Protein AF-M0LR84-F1 (afdb_monomer)

Secondary structure (DSSP, 8-state):
--GGGSS---HHHHHHHHH---HHHHHHHHHHHS-SS-B-HHHHHHHTTS-HHHHHHHHHHHHHHTSEEEEEEE-TTS-EEEEEEEPPHHHHHHHHHHHHHHHHHHHHHHHHHHHHHHGGGG-SSSSS-----------------------------------------------

Radius of gyration: 32.25 Å; Cα contacts (8 Å, |Δi|>4): 116; chains: 1; bounding box: 63×69×95 Å

Structure (mmCIF, N/CA/C/O backbone):
data_AF-M0LR84-F1
#
_entry.id   AF-M0LR84-F1
#
loop_
_atom_site.group_PDB
_atom_site.id
_atom_site.type_symbol
_atom_site.label_atom_id
_atom_site.label_alt_id
_atom_site.label_comp_id
_atom_site.label_asym_id
_atom_site.label_entity_id
_atom_site.label_seq_id
_atom_site.pdbx_PDB_ins_code
_atom_site.Cartn_x
_atom_site.Cartn_y
_atom_site.Cartn_z
_atom_site.occupancy
_atom_site.B_iso_or_equiv
_atom_site.auth_seq_id
_atom_site.auth_comp_id
_atom_site.auth_asym_id
_atom_site.auth_atom_id
_atom_site.pdbx_PDB_model_num
ATOM 1 N N . MET A 1 1 ? 4.242 -18.332 -22.516 1.00 46.97 1 MET A N 1
ATOM 2 C CA . MET A 1 1 ? 4.795 -17.163 -21.792 1.00 46.97 1 MET A CA 1
ATOM 3 C C . MET A 1 1 ? 4.095 -15.842 -22.120 1.00 46.97 1 MET A C 1
ATOM 5 O O . MET A 1 1 ? 4.191 -14.947 -21.302 1.00 46.97 1 MET A O 1
ATOM 9 N N . ALA A 1 2 ? 3.341 -15.716 -23.224 1.00 43.44 2 ALA A N 1
ATOM 10 C CA . ALA A 1 2 ? 2.383 -14.609 -23.409 1.00 43.44 2 ALA A CA 1
ATOM 11 C C . ALA A 1 2 ? 1.016 -14.871 -22.732 1.00 43.44 2 ALA A C 1
ATOM 13 O O . ALA A 1 2 ? 0.278 -13.944 -22.432 1.00 43.44 2 ALA A O 1
ATOM 14 N N . ASP A 1 3 ? 0.718 -16.136 -22.427 1.00 38.66 3 ASP A N 1
ATOM 15 C CA . ASP A 1 3 ? -0.573 -16.580 -21.878 1.00 38.66 3 ASP A CA 1
ATOM 16 C C . ASP A 1 3 ? -0.832 -16.136 -20.422 1.00 38.66 3 ASP A C 1
ATOM 18 O O . ASP A 1 3 ? -1.970 -16.072 -19.975 1.00 38.66 3 ASP A O 1
ATOM 22 N N . GLN A 1 4 ? 0.218 -15.768 -19.674 1.00 41.91 4 GLN A N 1
ATOM 23 C CA . GLN A 1 4 ? 0.070 -15.182 -18.332 1.00 41.91 4 GLN A CA 1
ATOM 24 C C . GLN A 1 4 ? -0.279 -13.686 -18.368 1.00 41.91 4 GLN A C 1
ATOM 26 O O . GLN A 1 4 ? -0.637 -13.138 -17.333 1.00 41.91 4 GLN A O 1
ATOM 31 N N . LEU A 1 5 ?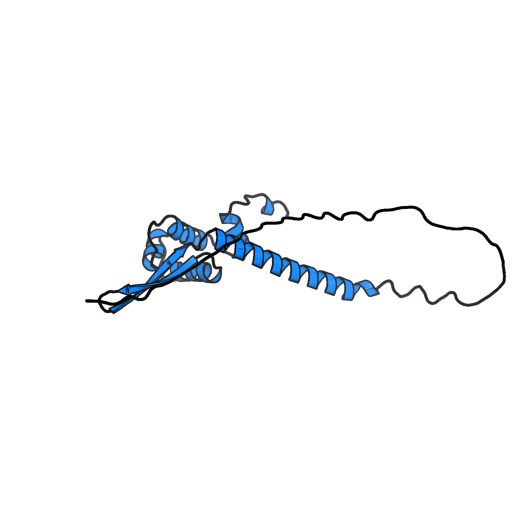 -0.203 -13.030 -19.536 1.00 45.88 5 LEU A N 1
ATOM 32 C CA . LEU A 1 5 ? -0.646 -11.641 -19.708 1.00 45.88 5 LEU A CA 1
ATOM 33 C C . LEU A 1 5 ? -2.143 -11.523 -20.048 1.00 45.88 5 LEU A C 1
ATOM 35 O O . LEU A 1 5 ? -2.671 -10.415 -20.037 1.00 45.88 5 LEU A O 1
ATOM 39 N N . GLN A 1 6 ? -2.826 -12.629 -20.365 1.00 42.06 6 GLN A N 1
ATOM 40 C CA . GLN A 1 6 ? -4.228 -12.614 -20.814 1.00 42.06 6 GLN A CA 1
ATOM 41 C C . GLN A 1 6 ? -5.244 -12.988 -19.725 1.00 42.06 6 GLN A C 1
ATOM 43 O O . GLN A 1 6 ? -6.438 -12.755 -19.903 1.00 42.06 6 GLN A O 1
ATOM 48 N N . GLY A 1 7 ? -4.793 -13.500 -18.577 1.00 40.44 7 GLY A N 1
ATOM 49 C CA . GLY A 1 7 ? -5.642 -13.748 -17.413 1.00 40.44 7 GLY A CA 1
ATOM 50 C C . GLY A 1 7 ? -5.846 -12.481 -16.585 1.00 40.44 7 GLY A C 1
ATOM 51 O O . GLY A 1 7 ? -5.180 -12.305 -15.576 1.00 40.44 7 GLY A O 1
ATOM 52 N N . GLU A 1 8 ? -6.757 -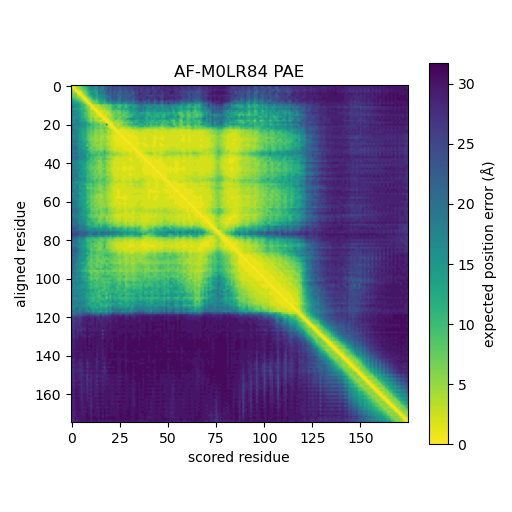11.621 -17.041 1.00 36.91 8 GLU A N 1
ATOM 53 C CA . GLU A 1 8 ? -7.340 -10.489 -16.306 1.00 36.91 8 GLU A CA 1
ATOM 54 C C . GLU A 1 8 ? -6.368 -9.356 -15.923 1.00 36.91 8 GLU A C 1
ATOM 56 O O . GLU A 1 8 ? -5.856 -9.265 -14.809 1.00 36.91 8 GLU A O 1
ATOM 61 N N . MET A 1 9 ? -6.246 -8.367 -16.816 1.00 43.19 9 MET A N 1
ATOM 62 C CA . MET A 1 9 ? -5.896 -6.986 -16.452 1.00 43.19 9 MET A CA 1
ATOM 63 C C . MET A 1 9 ? -7.008 -6.335 -15.595 1.00 43.19 9 MET A C 1
ATOM 65 O O . MET A 1 9 ? -7.515 -5.263 -15.914 1.00 43.19 9 MET A O 1
ATOM 69 N N . ALA A 1 10 ? -7.437 -6.995 -14.519 1.00 53.00 10 ALA A N 1
ATOM 70 C CA . ALA A 1 10 ? -8.204 -6.372 -13.453 1.00 53.00 10 ALA A CA 1
ATOM 71 C C . ALA A 1 10 ? -7.236 -5.526 -12.607 1.00 53.00 10 ALA A C 1
ATOM 73 O O . ALA A 1 10 ? -6.094 -5.936 -12.388 1.00 53.00 10 ALA A O 1
ATOM 74 N N . CYS A 1 11 ? -7.668 -4.360 -12.110 1.00 53.94 11 CYS A N 1
ATOM 75 C CA . CYS A 1 11 ? -6.852 -3.493 -11.239 1.00 53.94 11 CYS A CA 1
ATOM 76 C C . CYS A 1 11 ? -6.152 -4.266 -10.104 1.00 53.94 11 CYS A C 1
ATOM 78 O O . CYS A 1 11 ? -5.031 -3.935 -9.727 1.00 53.94 11 CYS A O 1
ATOM 80 N N . GLU A 1 12 ? -6.787 -5.325 -9.598 1.00 56.72 12 GLU A N 1
ATOM 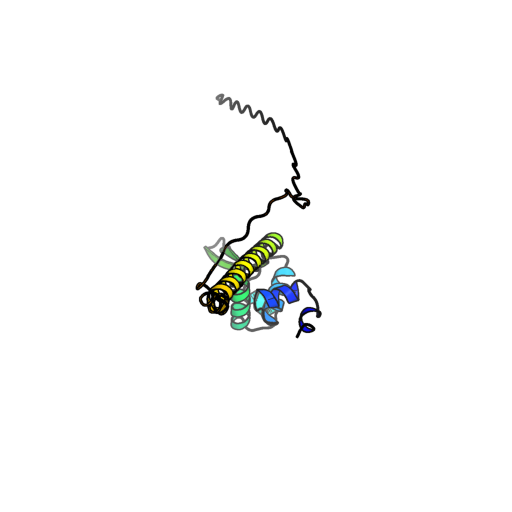81 C CA . GLU A 1 12 ? -6.234 -6.206 -8.566 1.00 56.72 12 GLU A CA 1
ATOM 82 C C . GLU A 1 12 ? -5.028 -7.033 -9.053 1.00 56.72 12 GLU A C 1
ATOM 84 O O . GLU A 1 12 ? -4.036 -7.134 -8.335 1.00 56.72 12 GLU A O 1
ATOM 89 N N . GLY A 1 13 ? -5.049 -7.553 -10.286 1.00 52.56 13 GLY A N 1
ATOM 90 C CA . GLY A 1 13 ? -3.917 -8.275 -10.886 1.00 52.56 13 GLY A CA 1
ATOM 91 C C . GLY A 1 13 ? -2.754 -7.353 -11.270 1.00 52.56 13 GLY A C 1
ATOM 92 O O . GLY A 1 13 ? -1.582 -7.720 -11.151 1.00 52.56 13 GLY A O 1
ATOM 93 N N . LEU A 1 14 ? -3.055 -6.107 -11.650 1.00 63.09 14 LEU A N 1
ATOM 94 C CA . LEU A 1 14 ? -2.034 -5.087 -11.903 1.00 63.09 14 LEU A CA 1
ATOM 95 C C . LEU A 1 14 ? -1.308 -4.680 -10.609 1.00 63.09 14 LEU A C 1
ATOM 97 O O . LEU A 1 14 ? -0.088 -4.501 -10.614 1.00 63.09 14 LEU A O 1
ATOM 101 N N . LEU A 1 15 ? -2.038 -4.592 -9.492 1.00 63.00 15 LEU A N 1
ATOM 102 C CA . LEU A 1 15 ? -1.462 -4.331 -8.173 1.00 63.00 15 LEU A CA 1
ATOM 103 C C . LEU A 1 15 ? -0.482 -5.436 -7.747 1.00 63.00 15 LEU A C 1
ATOM 105 O O . LEU A 1 15 ? 0.593 -5.138 -7.226 1.00 63.00 15 LEU A O 1
ATOM 109 N N . GLU A 1 16 ? -0.799 -6.700 -8.027 1.00 64.31 16 GLU A N 1
ATOM 110 C CA . GLU A 1 16 ? 0.111 -7.826 -7.787 1.00 64.31 16 GLU A CA 1
ATOM 111 C C . GLU A 1 16 ? 1.375 -7.737 -8.651 1.00 64.31 16 GLU A C 1
ATOM 113 O O . GLU A 1 16 ? 2.485 -7.887 -8.134 1.00 64.31 16 GLU A O 1
ATOM 118 N N . CYS A 1 17 ? 1.230 -7.421 -9.940 1.00 59.41 17 CYS A N 1
ATOM 119 C CA . CYS A 1 17 ? 2.351 -7.366 -10.878 1.00 59.41 17 CYS A CA 1
ATOM 120 C C . CYS A 1 17 ? 3.287 -6.166 -10.644 1.00 59.41 17 CYS A C 1
ATOM 122 O O . CYS A 1 17 ? 4.504 -6.310 -10.750 1.00 59.41 17 CYS A O 1
ATOM 124 N N . ILE A 1 18 ? 2.745 -4.984 -10.328 1.00 60.59 18 ILE A N 1
ATOM 125 C CA . ILE A 1 18 ? 3.539 -3.756 -10.146 1.00 60.59 18 ILE A CA 1
ATOM 126 C C . ILE A 1 18 ? 4.116 -3.665 -8.730 1.00 60.59 18 ILE A C 1
ATOM 128 O O . ILE A 1 18 ? 5.242 -3.197 -8.552 1.00 60.59 18 ILE A O 1
ATOM 132 N N . HIS A 1 19 ? 3.368 -4.102 -7.715 1.00 63.06 19 HIS A N 1
ATOM 133 C CA . HIS A 1 19 ? 3.758 -3.911 -6.316 1.00 63.06 19 HIS A CA 1
ATOM 134 C C . HIS A 1 19 ? 4.203 -5.204 -5.612 1.00 63.06 19 HIS A C 1
ATOM 136 O O . HIS A 1 19 ? 4.626 -5.146 -4.457 1.00 63.06 19 HIS A O 1
ATOM 142 N N . GLY A 1 20 ? 4.161 -6.361 -6.286 1.00 62.84 20 GLY A N 1
ATOM 143 C CA . GLY A 1 20 ? 4.616 -7.642 -5.731 1.00 62.84 20 GLY A CA 1
ATOM 144 C C . GLY A 1 20 ? 3.750 -8.137 -4.570 1.00 62.84 20 GLY A C 1
ATOM 145 O O . GLY A 1 20 ? 4.254 -8.764 -3.631 1.00 62.84 20 GLY A O 1
ATOM 146 N N . LEU A 1 21 ? 2.462 -7.794 -4.596 1.00 68.88 21 LEU A N 1
ATOM 147 C CA . LEU A 1 21 ? 1.519 -8.111 -3.530 1.00 68.88 21 LEU A CA 1
ATOM 148 C C . LEU A 1 21 ? 1.196 -9.610 -3.518 1.00 68.88 21 LEU A C 1
ATOM 150 O O . LEU A 1 21 ? 0.979 -10.238 -4.548 1.00 68.88 21 LEU A O 1
ATOM 154 N N . LYS A 1 22 ? 1.171 -10.193 -2.322 1.00 79.06 22 LYS A N 1
ATOM 155 C CA . LYS A 1 22 ? 0.693 -11.554 -2.057 1.00 79.06 22 LYS A CA 1
ATOM 156 C C . LYS A 1 22 ? -0.822 -11.526 -1.854 1.00 79.06 22 LYS A C 1
ATOM 158 O O . LYS A 1 22 ? -1.371 -10.489 -1.499 1.00 79.06 22 LYS A O 1
ATOM 163 N N . GLY A 1 23 ? -1.484 -12.683 -1.933 1.00 79.62 23 GLY A N 1
ATOM 164 C CA . GLY A 1 23 ? -2.937 -12.775 -1.706 1.00 79.62 23 GLY A CA 1
ATOM 165 C C . GLY A 1 23 ? -3.408 -12.131 -0.393 1.00 79.62 23 GLY A C 1
ATOM 166 O O . GLY A 1 23 ? -4.412 -11.432 -0.380 1.00 79.62 23 GLY A O 1
ATOM 167 N N . LEU A 1 24 ? -2.619 -12.251 0.683 1.00 86.06 24 LEU A N 1
ATOM 168 C CA . LEU A 1 24 ? -2.929 -11.584 1.951 1.00 86.06 24 LEU A CA 1
ATOM 169 C C . LEU A 1 24 ? -2.852 -10.051 1.869 1.00 86.06 24 LEU A C 1
ATOM 171 O O . LEU A 1 24 ? -3.614 -9.364 2.537 1.00 86.06 24 LEU A O 1
ATOM 175 N N . ASP A 1 25 ? -1.942 -9.505 1.066 1.00 86.94 25 ASP A N 1
ATOM 176 C CA . ASP A 1 25 ? -1.822 -8.055 0.898 1.00 86.94 25 ASP A CA 1
ATOM 177 C C . ASP A 1 25 ? -3.058 -7.499 0.190 1.00 86.94 25 ASP A C 1
ATOM 179 O O . ASP A 1 25 ? -3.569 -6.454 0.583 1.00 86.94 25 ASP A O 1
ATOM 183 N N . ARG A 1 26 ? -3.580 -8.238 -0.798 1.00 84.81 26 ARG A N 1
ATOM 184 C CA . ARG A 1 26 ? -4.847 -7.923 -1.464 1.00 84.81 26 ARG A CA 1
ATOM 185 C C . ARG A 1 26 ? -6.019 -7.975 -0.489 1.00 84.81 26 ARG A C 1
ATOM 187 O O . ARG A 1 26 ? -6.838 -7.065 -0.486 1.00 84.81 26 ARG A O 1
ATOM 194 N N . ASP A 1 27 ? -6.079 -8.991 0.367 1.00 89.50 27 ASP A N 1
ATOM 195 C CA . ASP A 1 27 ? -7.141 -9.100 1.373 1.00 89.50 27 ASP A CA 1
ATOM 196 C C . ASP A 1 27 ? -7.077 -7.953 2.391 1.00 89.50 27 ASP A C 1
ATOM 198 O O . ASP A 1 27 ? -8.104 -7.362 2.716 1.00 89.50 27 ASP A O 1
ATOM 202 N N . CYS A 1 28 ? -5.874 -7.564 2.832 1.00 91.25 28 CYS A N 1
ATOM 203 C CA . CYS A 1 28 ? -5.687 -6.385 3.677 1.00 91.25 28 CYS A CA 1
ATOM 204 C C . CYS A 1 28 ? -6.089 -5.087 2.961 1.00 91.25 28 CYS A C 1
ATOM 206 O O . CYS A 1 28 ? -6.713 -4.229 3.575 1.00 91.25 28 CYS A O 1
ATOM 208 N N . PHE A 1 29 ? -5.739 -4.927 1.682 1.00 89.31 29 PHE A N 1
ATOM 209 C CA . PHE A 1 29 ? -6.109 -3.746 0.903 1.00 89.31 29 PHE A CA 1
ATOM 210 C C . PHE A 1 29 ? -7.625 -3.648 0.709 1.00 89.31 29 PHE A C 1
ATOM 212 O O . PHE A 1 29 ? -8.207 -2.601 0.967 1.00 89.31 29 PHE A O 1
ATOM 219 N N . ARG A 1 30 ? -8.279 -4.753 0.347 1.00 88.94 30 ARG A N 1
ATOM 220 C CA . ARG A 1 30 ? -9.738 -4.830 0.233 1.00 88.94 30 ARG A CA 1
ATOM 221 C C . ARG A 1 30 ? -10.431 -4.491 1.550 1.00 88.94 30 ARG A C 1
ATOM 223 O O . ARG A 1 30 ? -11.334 -3.669 1.546 1.00 88.94 30 ARG A O 1
ATOM 230 N N . ALA A 1 31 ? -9.949 -5.025 2.673 1.00 92.31 31 ALA A N 1
ATOM 231 C CA . ALA A 1 31 ? -10.490 -4.694 3.992 1.00 92.31 31 ALA A CA 1
ATOM 232 C C . ALA A 1 31 ? -10.400 -3.192 4.322 1.00 92.31 31 ALA A C 1
ATOM 234 O O . ALA A 1 31 ? -11.250 -2.679 5.042 1.00 92.31 31 ALA A O 1
ATOM 235 N N . LEU A 1 32 ? -9.382 -2.493 3.807 1.00 91.00 32 LEU A N 1
ATOM 236 C CA . LEU A 1 32 ? -9.233 -1.042 3.950 1.00 91.00 32 LEU A CA 1
ATOM 237 C C . LEU A 1 32 ? -10.146 -0.253 2.999 1.00 91.00 32 LEU A C 1
ATOM 239 O O . LEU A 1 32 ? -10.559 0.843 3.349 1.00 91.00 32 LEU A O 1
ATOM 243 N N . VAL A 1 33 ? -10.439 -0.782 1.807 1.00 88.31 33 VAL A N 1
ATOM 244 C CA . VAL A 1 33 ? -11.325 -0.150 0.811 1.00 88.31 33 VAL A CA 1
ATOM 245 C C . VAL A 1 33 ? -12.802 -0.323 1.162 1.00 88.31 33 VAL A C 1
ATOM 247 O O . VAL A 1 33 ? -13.592 0.583 0.934 1.00 88.31 33 VAL A O 1
ATOM 250 N N . GLU A 1 34 ? -13.176 -1.478 1.708 1.00 88.44 34 GLU A N 1
ATOM 251 C CA . GLU A 1 34 ? -14.553 -1.790 2.112 1.00 88.44 34 GLU A CA 1
ATOM 252 C C . GLU A 1 34 ? -14.949 -1.137 3.444 1.00 88.44 34 GLU A C 1
ATOM 254 O O . GLU A 1 34 ? -16.123 -1.148 3.805 1.00 88.44 34 GLU A O 1
ATOM 259 N N . ALA A 1 35 ? -13.986 -0.607 4.199 1.00 90.62 35 ALA A N 1
ATOM 260 C CA . ALA A 1 35 ? -14.256 0.084 5.448 1.00 90.62 35 ALA A CA 1
ATOM 261 C C . ALA A 1 35 ? -14.636 1.547 5.197 1.00 90.62 35 ALA A C 1
ATOM 263 O O . ALA A 1 35 ? -13.930 2.263 4.491 1.00 90.62 35 ALA A O 1
ATOM 264 N N . ASP A 1 36 ? -15.717 1.995 5.838 1.00 87.25 36 ASP A N 1
ATOM 265 C CA . ASP A 1 36 ? -16.140 3.400 5.800 1.00 87.25 36 ASP A CA 1
ATOM 266 C C . ASP A 1 36 ? -15.132 4.327 6.506 1.00 87.25 36 ASP A C 1
ATOM 268 O O . ASP A 1 36 ? -14.947 5.476 6.105 1.00 87.25 36 ASP A O 1
ATOM 272 N N . ASP A 1 37 ? -14.442 3.806 7.528 1.00 90.94 37 ASP A N 1
ATOM 273 C CA . ASP A 1 37 ? -13.484 4.537 8.357 1.00 90.94 37 ASP A CA 1
ATOM 274 C C . ASP A 1 37 ? -12.059 3.950 8.277 1.00 90.94 37 ASP A C 1
ATOM 276 O O . ASP A 1 37 ? -11.889 2.736 8.102 1.00 90.94 37 ASP A O 1
ATOM 280 N N . PRO A 1 38 ? -11.006 4.776 8.466 1.00 93.38 38 PRO A N 1
ATOM 281 C CA . PRO A 1 38 ? -9.624 4.307 8.541 1.00 93.38 38 PRO A CA 1
ATOM 282 C C . PRO A 1 38 ? -9.409 3.273 9.651 1.00 93.38 38 PRO A C 1
ATOM 284 O O . PRO A 1 38 ? -9.821 3.476 10.791 1.00 93.38 38 PRO A O 1
ATOM 287 N N . LEU A 1 39 ? -8.675 2.204 9.344 1.00 95.06 39 LEU A N 1
ATOM 288 C CA . LEU A 1 39 ? -8.512 1.063 10.244 1.00 95.06 39 LEU A CA 1
ATOM 289 C C . LEU A 1 39 ? -7.134 1.008 10.890 1.00 95.06 39 LEU A C 1
ATOM 291 O O . LEU A 1 39 ? -6.111 1.272 10.262 1.00 95.06 39 LEU A O 1
ATOM 295 N N . THR A 1 40 ? -7.078 0.566 12.135 1.00 95.44 40 THR A N 1
ATOM 296 C CA . THR A 1 40 ? -5.844 0.148 12.801 1.00 95.44 40 THR A CA 1
ATOM 297 C C . THR A 1 40 ? -5.354 -1.208 12.283 1.00 95.44 40 THR A C 1
ATOM 299 O O . THR A 1 40 ? -6.086 -1.980 11.667 1.00 95.44 40 THR A O 1
ATOM 302 N N . ILE A 1 41 ? -4.089 -1.544 12.563 1.00 94.50 41 ILE A N 1
ATOM 303 C CA . ILE A 1 41 ? -3.532 -2.865 12.215 1.00 94.50 41 ILE A CA 1
ATOM 304 C C . ILE A 1 41 ? -4.323 -4.001 12.859 1.00 94.50 41 ILE A C 1
ATOM 306 O O . ILE A 1 41 ? -4.478 -5.051 12.243 1.00 94.50 41 ILE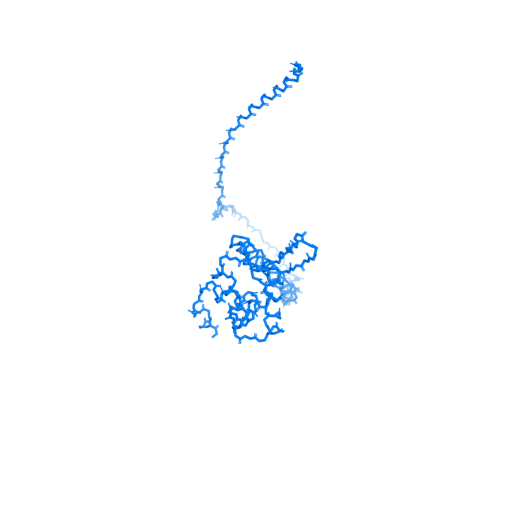 A O 1
ATOM 310 N N . ASP A 1 42 ? -4.775 -3.795 14.091 1.00 94.56 42 ASP A N 1
ATOM 311 C CA . ASP A 1 42 ? -5.526 -4.787 14.851 1.00 94.56 42 ASP A CA 1
ATOM 312 C C . ASP A 1 42 ? -6.881 -5.055 14.177 1.00 94.56 42 ASP A C 1
ATOM 314 O O . ASP A 1 42 ? -7.197 -6.195 13.854 1.00 94.56 42 ASP A O 1
ATOM 318 N N . GLU A 1 43 ? -7.594 -4.001 13.783 1.00 95.38 43 GLU A N 1
ATOM 319 C CA . GLU A 1 43 ? -8.860 -4.115 13.049 1.00 95.38 43 GLU A CA 1
ATOM 320 C C . GLU A 1 43 ? -8.712 -4.724 11.648 1.00 95.38 43 GLU A C 1
ATOM 322 O O . GLU A 1 43 ? -9.606 -5.431 11.176 1.00 95.38 43 GLU A O 1
ATOM 327 N N . VAL A 1 44 ? -7.598 -4.456 10.958 1.00 95.12 44 VAL A N 1
ATOM 328 C CA . VAL A 1 44 ? -7.286 -5.125 9.686 1.00 95.12 44 VAL A CA 1
ATOM 329 C C . VAL A 1 44 ? -7.022 -6.609 9.925 1.00 95.12 44 VAL A C 1
ATOM 331 O O . VAL A 1 44 ? -7.519 -7.438 9.168 1.00 95.12 44 VAL A O 1
ATOM 334 N N . ALA A 1 45 ? -6.258 -6.953 10.966 1.00 95.12 45 ALA A N 1
ATOM 335 C CA . ALA A 1 45 ? -5.921 -8.330 11.319 1.00 95.12 45 ALA A CA 1
ATOM 336 C C . ALA A 1 45 ? -7.172 -9.165 11.623 1.00 95.12 45 ALA A C 1
ATOM 338 O O . ALA A 1 45 ? -7.300 -10.281 11.110 1.00 95.12 45 ALA A O 1
ATOM 339 N N . ASP A 1 46 ? -8.110 -8.582 12.369 1.00 95.31 46 ASP A N 1
ATOM 340 C CA . ASP A 1 46 ? -9.396 -9.194 12.692 1.00 95.31 46 ASP A CA 1
ATOM 341 C C . ASP A 1 46 ? -10.234 -9.436 11.429 1.00 95.31 46 ASP A C 1
ATOM 343 O O . ASP A 1 46 ? -10.722 -10.548 11.217 1.00 95.31 46 ASP A O 1
ATOM 347 N N . ARG A 1 47 ? -10.329 -8.441 10.532 1.00 94.31 47 ARG A N 1
ATOM 348 C CA . ARG A 1 47 ? -11.079 -8.566 9.268 1.00 94.31 47 ARG A CA 1
ATOM 349 C C . ARG A 1 47 ? -10.518 -9.642 8.340 1.00 94.31 47 ARG A C 1
ATOM 351 O O . ARG A 1 47 ? -11.287 -10.381 7.734 1.00 94.31 47 ARG A O 1
ATOM 358 N N . VAL A 1 48 ? -9.193 -9.760 8.231 1.00 92.62 48 VAL A N 1
ATOM 359 C CA . VAL A 1 48 ? -8.561 -10.773 7.361 1.00 92.62 48 VAL A CA 1
ATOM 360 C C . VAL A 1 48 ? -8.364 -12.129 8.050 1.00 92.62 48 VAL A C 1
ATOM 362 O O . VAL A 1 48 ? -7.821 -13.057 7.446 1.00 92.62 48 VAL A O 1
ATOM 365 N N . GLY A 1 49 ? -8.770 -12.265 9.318 1.00 91.75 49 GLY A N 1
ATOM 366 C CA . GLY A 1 49 ? -8.629 -13.497 10.094 1.00 91.75 49 GLY A CA 1
ATOM 367 C C . GLY A 1 49 ? -7.172 -13.954 10.211 1.00 91.75 49 GLY A C 1
ATOM 368 O O . GLY A 1 49 ? -6.855 -15.128 9.976 1.00 91.75 49 GLY A O 1
ATOM 369 N N . ARG A 1 50 ? -6.254 -13.022 10.491 1.00 92.31 50 ARG A N 1
ATOM 370 C CA . ARG A 1 50 ? -4.821 -13.307 10.667 1.00 92.31 50 ARG A CA 1
ATOM 371 C C . ARG A 1 50 ? -4.286 -12.677 11.933 1.00 92.31 50 ARG A C 1
ATOM 373 O O . ARG A 1 50 ? -4.816 -11.711 12.454 1.00 92.31 50 ARG A O 1
ATOM 380 N N . GLU A 1 51 ? -3.154 -13.199 12.387 1.00 94.00 51 GLU A N 1
ATOM 381 C CA . GLU A 1 51 ? -2.422 -12.584 13.483 1.00 94.00 51 GLU A CA 1
ATOM 382 C C . GLU A 1 51 ? -1.946 -11.174 13.119 1.00 94.00 51 GLU A C 1
ATOM 384 O O . GLU A 1 51 ? -1.441 -10.929 12.014 1.00 94.00 51 GLU A O 1
ATOM 389 N N . ARG A 1 52 ? -1.982 -10.281 14.112 1.00 94.12 52 ARG A N 1
ATOM 390 C CA . ARG A 1 52 ? -1.515 -8.892 14.032 1.00 94.12 52 ARG A CA 1
ATOM 391 C C . ARG A 1 52 ? -0.160 -8.733 13.346 1.00 94.12 52 ARG A C 1
ATOM 393 O O . ARG A 1 52 ? 0.016 -7.846 12.520 1.00 94.12 52 ARG A O 1
ATOM 400 N N . SER A 1 53 ? 0.815 -9.589 13.665 1.00 92.94 53 SER A N 1
ATOM 401 C CA . SER A 1 53 ? 2.167 -9.497 13.089 1.00 92.94 53 SER A CA 1
ATOM 402 C C . SER A 1 53 ? 2.189 -9.782 11.581 1.00 92.94 53 SER A C 1
ATOM 404 O O . SER A 1 53 ? 3.005 -9.226 10.843 1.00 92.94 53 SER A O 1
ATOM 406 N N . THR A 1 54 ? 1.277 -10.629 11.105 1.00 91.69 54 THR A N 1
ATOM 407 C CA . THR A 1 54 ? 1.139 -10.994 9.694 1.00 91.69 54 THR A CA 1
ATOM 408 C C . THR A 1 54 ? 0.395 -9.899 8.932 1.00 91.69 54 THR A C 1
ATOM 410 O O . THR A 1 54 ? 0.843 -9.493 7.856 1.00 91.69 54 THR A O 1
ATOM 413 N N . ALA A 1 55 ? -0.673 -9.352 9.520 1.00 93.44 55 ALA A N 1
ATOM 414 C CA . ALA A 1 55 ? -1.370 -8.186 8.983 1.00 93.44 55 ALA A CA 1
ATOM 415 C C . ALA A 1 55 ? -0.441 -6.964 8.916 1.00 93.44 55 ALA A C 1
ATOM 417 O O . ALA A 1 55 ? -0.321 -6.345 7.864 1.00 93.44 55 ALA A O 1
ATOM 418 N N . TYR A 1 56 ? 0.328 -6.695 9.977 1.00 93.31 56 TYR A N 1
ATOM 419 C CA . TYR A 1 56 ? 1.308 -5.608 10.020 1.00 93.31 56 TYR A CA 1
ATOM 420 C C . TYR A 1 56 ? 2.303 -5.670 8.858 1.00 93.31 56 TYR A C 1
ATOM 422 O O . TYR A 1 56 ? 2.495 -4.681 8.160 1.00 93.31 56 TYR A O 1
ATOM 430 N N . ARG A 1 57 ? 2.915 -6.837 8.599 1.00 91.75 57 ARG A N 1
ATOM 431 C CA . ARG A 1 57 ? 3.858 -7.003 7.474 1.00 91.75 57 ARG A CA 1
ATOM 432 C C . ARG A 1 57 ? 3.201 -6.792 6.113 1.00 91.75 57 ARG A C 1
ATOM 434 O O . ARG A 1 57 ? 3.881 -6.415 5.162 1.00 91.75 57 ARG A O 1
ATOM 441 N N . SER A 1 58 ? 1.917 -7.098 6.002 1.00 91.25 58 SER A N 1
ATOM 442 C CA . SER A 1 58 ? 1.151 -6.940 4.767 1.00 91.25 58 SER A CA 1
ATOM 443 C C . SER A 1 58 ? 0.815 -5.465 4.551 1.00 91.25 58 SER A C 1
ATOM 445 O O . SER A 1 58 ? 1.233 -4.885 3.555 1.00 91.25 58 SER A O 1
ATOM 447 N N . VAL A 1 59 ? 0.242 -4.800 5.558 1.00 91.94 59 VAL A N 1
ATOM 448 C CA . VAL A 1 59 ? -0.031 -3.353 5.544 1.00 91.94 59 VAL A CA 1
ATOM 449 C C . VAL A 1 59 ? 1.244 -2.529 5.355 1.00 91.94 59 VAL A C 1
ATOM 451 O O . VAL A 1 59 ? 1.248 -1.570 4.591 1.00 91.94 59 VAL A O 1
ATOM 454 N N . GLN A 1 60 ? 2.365 -2.921 5.963 1.00 91.62 60 GLN A N 1
ATOM 455 C CA . GLN A 1 60 ? 3.645 -2.235 5.775 1.00 91.62 60 GLN A CA 1
ATOM 456 C C . GLN A 1 60 ? 4.140 -2.310 4.323 1.00 91.62 60 GLN A C 1
ATOM 458 O O . GLN A 1 60 ? 4.702 -1.339 3.819 1.00 91.62 60 GLN A O 1
ATOM 463 N N . ARG A 1 61 ? 3.917 -3.433 3.629 1.00 88.69 61 ARG A N 1
ATOM 464 C CA . ARG A 1 61 ? 4.223 -3.550 2.196 1.00 88.69 61 ARG A CA 1
ATOM 465 C C . ARG A 1 61 ? 3.285 -2.685 1.359 1.00 88.69 61 ARG A C 1
ATOM 467 O O . ARG A 1 61 ? 3.761 -1.985 0.472 1.00 88.69 61 ARG A O 1
ATOM 474 N N . LEU A 1 62 ? 1.995 -2.645 1.698 1.00 88.62 62 LEU A N 1
ATOM 475 C CA . LEU A 1 62 ? 1.030 -1.745 1.055 1.00 88.62 62 LEU A CA 1
ATOM 476 C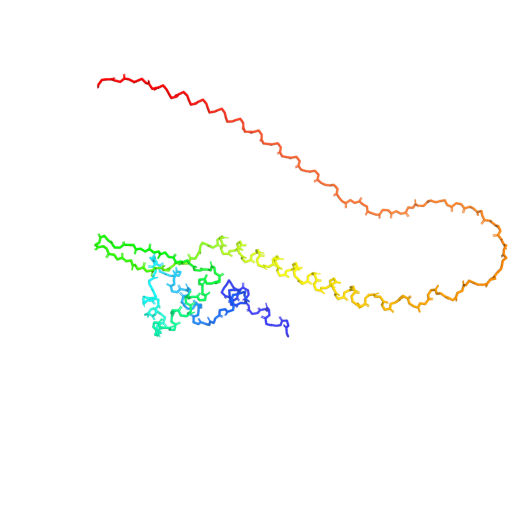 C . LEU A 1 62 ? 1.436 -0.266 1.215 1.00 88.62 62 LEU A C 1
ATOM 478 O O . LEU A 1 62 ? 1.409 0.482 0.240 1.00 88.62 62 LEU A O 1
ATOM 482 N N . LEU A 1 63 ? 1.911 0.141 2.396 1.00 89.44 63 LEU A N 1
ATOM 483 C CA . LEU A 1 63 ? 2.451 1.487 2.636 1.00 89.44 63 LEU A CA 1
ATOM 484 C C . LEU A 1 63 ? 3.678 1.788 1.775 1.00 89.44 63 LEU A C 1
ATOM 486 O O . LEU A 1 63 ? 3.742 2.835 1.142 1.00 89.44 63 LEU A O 1
ATOM 490 N N . GLN A 1 64 ? 4.651 0.872 1.738 1.00 85.69 64 GLN A N 1
ATOM 491 C CA . GLN A 1 64 ? 5.859 1.027 0.915 1.00 85.69 64 GLN A CA 1
ATOM 492 C C . GLN A 1 64 ? 5.524 1.130 -0.573 1.00 85.69 64 GLN A C 1
ATOM 494 O O . GLN A 1 64 ? 6.215 1.807 -1.329 1.00 85.69 64 GLN A O 1
ATOM 499 N N . SER A 1 65 ? 4.456 0.455 -0.987 1.00 80.94 65 SER A N 1
ATOM 500 C CA . SER A 1 65 ? 3.994 0.452 -2.364 1.00 80.94 65 SER A CA 1
ATOM 501 C C . SER A 1 65 ? 3.311 1.766 -2.779 1.00 80.94 65 SER A C 1
ATOM 503 O O . SER A 1 65 ? 3.282 2.057 -3.975 1.00 80.94 65 SER A O 1
ATOM 505 N N . GLY A 1 66 ? 2.833 2.560 -1.810 1.00 82.69 66 GLY A N 1
ATOM 506 C CA . GLY A 1 66 ? 2.162 3.850 -2.007 1.00 82.69 66 GLY A CA 1
ATOM 507 C C . GLY A 1 66 ? 0.633 3.781 -2.095 1.00 82.69 66 GLY A C 1
ATOM 508 O O . GLY A 1 66 ? -0.020 4.820 -2.148 1.00 82.69 66 GLY A O 1
ATOM 509 N N . ILE A 1 67 ? 0.049 2.579 -2.080 1.00 84.12 67 ILE A N 1
ATOM 510 C CA . ILE A 1 67 ? -1.399 2.378 -2.279 1.00 84.12 67 ILE A CA 1
ATOM 511 C C . ILE A 1 67 ? -2.220 2.478 -0.990 1.00 84.12 67 ILE A C 1
ATOM 513 O O . ILE A 1 67 ? -3.444 2.544 -1.034 1.00 84.12 67 ILE A O 1
ATOM 517 N N . VAL A 1 68 ? -1.553 2.516 0.161 1.00 90.00 68 VAL A N 1
ATOM 518 C CA . VAL A 1 68 ? -2.155 2.766 1.476 1.00 90.00 68 VAL A CA 1
ATOM 519 C C . VAL A 1 68 ? -1.439 3.943 2.116 1.00 90.00 68 VAL A C 1
ATOM 521 O O . VAL A 1 68 ? -0.237 4.135 1.925 1.00 90.00 68 VAL A O 1
ATOM 524 N N . ARG A 1 69 ? -2.174 4.724 2.903 1.00 90.69 69 ARG A N 1
ATOM 525 C CA . ARG A 1 69 ? -1.651 5.842 3.688 1.00 90.69 69 ARG A CA 1
ATOM 526 C C . ARG A 1 69 ? -1.747 5.535 5.166 1.00 90.69 69 ARG A C 1
ATOM 528 O O . ARG A 1 69 ? -2.589 4.758 5.602 1.00 90.69 69 ARG A O 1
ATOM 535 N N . LYS A 1 70 ? -0.850 6.153 5.928 1.00 94.38 70 LYS A N 1
ATOM 536 C CA . LYS A 1 70 ? -0.808 6.076 7.383 1.00 94.38 70 LYS A CA 1
ATOM 537 C C . LYS A 1 70 ? -1.137 7.450 7.946 1.00 94.38 70 LYS A C 1
ATOM 539 O O . LYS A 1 70 ? -0.416 8.403 7.658 1.00 94.38 70 LYS A O 1
ATOM 544 N N . THR A 1 71 ? -2.148 7.516 8.799 1.00 92.75 71 THR A N 1
ATOM 545 C CA . THR A 1 71 ? -2.537 8.733 9.513 1.00 92.75 71 THR A CA 1
ATOM 546 C C . THR A 1 71 ? -2.372 8.510 11.008 1.00 92.75 71 THR A C 1
ATOM 548 O O . THR A 1 71 ? -2.709 7.450 11.538 1.00 92.75 71 THR A O 1
ATOM 551 N N . GLN A 1 72 ? -1.805 9.496 11.697 1.00 92.69 72 GLN A N 1
ATOM 552 C CA . GLN A 1 72 ? -1.749 9.504 13.152 1.00 92.69 72 GLN A CA 1
ATOM 553 C C . GLN A 1 72 ? -2.985 10.223 13.683 1.00 92.69 72 GLN A C 1
ATOM 555 O O . GLN A 1 72 ? -3.225 11.375 13.328 1.00 92.69 72 GLN A O 1
ATOM 560 N N . VAL A 1 73 ? -3.736 9.552 14.549 1.00 90.31 73 VAL A N 1
ATOM 561 C CA . VAL A 1 73 ? -4.884 10.132 15.245 1.00 90.31 73 VAL A CA 1
ATOM 562 C C . VAL A 1 73 ? -4.515 10.282 16.716 1.00 90.31 73 VAL A C 1
ATOM 564 O O . VAL A 1 73 ? -4.033 9.333 17.340 1.00 90.31 73 VAL A O 1
ATOM 567 N N . ASN A 1 74 ? -4.688 11.489 17.252 1.00 88.38 74 ASN A N 1
ATOM 568 C CA . ASN A 1 74 ? -4.403 11.802 18.650 1.00 88.38 74 ASN A CA 1
ATOM 569 C C . ASN A 1 74 ? -5.689 11.693 19.472 1.00 88.38 74 ASN A C 1
ATOM 571 O O . ASN A 1 74 ? -6.744 12.135 19.025 1.00 88.38 74 ASN A O 1
ATOM 575 N N . TYR A 1 75 ? -5.594 11.126 20.672 1.00 81.00 75 TYR A N 1
ATOM 576 C CA . TYR A 1 75 ? -6.699 11.118 21.626 1.00 81.00 75 TYR A CA 1
ATOM 577 C C . TYR A 1 75 ? -6.805 12.459 22.352 1.00 81.00 75 TYR A C 1
ATOM 579 O O . TYR A 1 75 ? -5.787 13.051 22.717 1.00 81.00 75 TYR A O 1
ATOM 587 N N . ASP A 1 76 ? -8.032 12.862 22.684 1.00 76.38 76 ASP A N 1
ATOM 588 C CA . ASP A 1 76 ? -8.309 14.068 23.481 1.00 76.38 76 ASP A CA 1
ATOM 589 C C . ASP A 1 76 ? -7.662 14.028 24.877 1.00 76.38 76 ASP A C 1
ATOM 591 O O . ASP A 1 76 ? -7.367 15.062 25.471 1.00 76.38 76 ASP A O 1
ATOM 595 N N . GLN A 1 77 ? -7.413 12.826 25.405 1.00 75.19 77 GLN A N 1
ATOM 596 C CA . GLN A 1 77 ? -6.843 12.589 26.739 1.00 75.19 77 GLN A CA 1
ATOM 597 C C . GLN A 1 77 ? -5.328 12.319 26.719 1.00 75.19 77 GLN A C 1
ATOM 599 O O . GLN A 1 77 ? -4.749 11.955 27.741 1.00 75.19 77 GLN A O 1
ATOM 604 N N . GLY A 1 78 ? -4.675 12.526 25.572 1.00 75.19 78 GLY A N 1
ATOM 605 C CA . GLY A 1 78 ? -3.254 12.254 25.382 1.00 75.19 78 GLY A CA 1
ATOM 606 C C . GLY A 1 78 ? -2.984 10.811 24.946 1.00 75.19 78 GLY A C 1
ATOM 607 O O . GLY A 1 78 ? -3.546 9.853 25.468 1.00 75.19 78 GLY A O 1
ATOM 608 N N . GLY A 1 79 ? -2.109 10.665 23.950 1.00 84.38 79 GLY A N 1
ATOM 609 C CA . GLY A 1 79 ? -1.819 9.403 23.268 1.00 84.38 79 GLY A CA 1
ATOM 610 C C . GLY A 1 79 ? -2.123 9.496 21.776 1.00 84.38 79 GLY A C 1
ATOM 611 O O . GLY A 1 79 ? -2.868 10.370 21.335 1.00 84.38 79 GLY A O 1
ATOM 612 N N . TYR A 1 80 ? -1.526 8.606 20.991 1.00 88.31 80 TYR A N 1
ATOM 613 C CA . TYR A 1 80 ? -1.764 8.534 19.556 1.00 88.31 80 TYR A CA 1
ATOM 614 C C . TYR A 1 80 ? -1.864 7.087 19.100 1.00 88.31 80 TYR A C 1
ATOM 616 O O . TYR A 1 80 ? -1.225 6.193 19.659 1.00 88.31 80 TYR A O 1
ATOM 624 N N . TYR A 1 81 ? -2.652 6.865 18.060 1.00 89.06 81 TYR A N 1
ATOM 625 C CA . TYR A 1 81 ? -2.716 5.596 17.358 1.00 89.06 81 TYR A CA 1
ATOM 626 C C . TYR A 1 81 ? -2.579 5.827 15.858 1.00 89.06 81 TYR A C 1
ATOM 628 O O . TYR A 1 81 ? -2.720 6.942 15.352 1.00 89.06 81 TYR A O 1
ATOM 636 N N . HIS A 1 82 ? -2.211 4.764 15.153 1.00 93.38 82 HIS A N 1
ATOM 637 C CA . HIS A 1 82 ? -2.028 4.808 13.713 1.00 93.38 82 HIS A CA 1
ATOM 638 C C . HIS A 1 82 ? -3.178 4.087 13.037 1.00 93.38 82 HIS A C 1
ATOM 640 O O . HIS A 1 82 ? -3.414 2.908 13.313 1.00 93.38 82 HIS A O 1
ATOM 646 N N . VAL A 1 83 ? -3.823 4.796 12.125 1.00 94.75 83 VAL A N 1
ATOM 647 C CA . VAL A 1 83 ? -4.840 4.251 11.236 1.00 94.75 83 VAL A CA 1
ATOM 648 C C . VAL A 1 83 ? -4.344 4.271 9.805 1.00 94.75 83 VAL A C 1
ATOM 650 O O . VAL A 1 83 ? -3.434 5.025 9.436 1.00 94.75 83 VAL A O 1
ATOM 653 N N . TYR A 1 84 ? -4.946 3.408 9.011 1.00 94.50 84 TYR A N 1
ATOM 654 C CA . TYR A 1 84 ? -4.584 3.135 7.644 1.00 94.50 84 TYR A CA 1
ATOM 655 C C . TYR A 1 84 ? -5.821 3.283 6.776 1.00 94.50 84 TYR A C 1
ATOM 657 O O . TYR A 1 84 ? -6.908 2.852 7.150 1.00 94.50 84 TYR A O 1
ATOM 665 N N . SER A 1 85 ? -5.646 3.901 5.617 1.00 91.25 85 SER A N 1
ATOM 666 C CA . SER A 1 85 ? -6.703 4.075 4.626 1.00 91.25 85 SER A CA 1
ATOM 667 C C . SER A 1 85 ? -6.138 3.867 3.222 1.00 91.25 85 SER A C 1
ATOM 669 O O . SER A 1 85 ? -4.930 4.059 3.011 1.00 91.25 85 SER A O 1
ATOM 671 N N . PRO A 1 86 ? -6.965 3.449 2.251 1.00 89.62 86 PRO A N 1
ATOM 672 C CA . PRO A 1 86 ? -6.532 3.382 0.865 1.00 89.62 86 PRO A CA 1
ATOM 673 C C . PRO A 1 86 ? -6.108 4.775 0.388 1.00 89.62 86 PRO A C 1
ATOM 675 O O . PRO A 1 86 ? -6.679 5.800 0.768 1.00 89.62 86 PRO A O 1
ATOM 678 N N . ALA A 1 87 ? -5.057 4.822 -0.423 1.00 86.56 87 ALA A N 1
ATOM 679 C CA . ALA A 1 87 ? -4.667 6.046 -1.095 1.00 86.56 87 ALA A CA 1
ATOM 680 C C . ALA A 1 87 ? -5.696 6.411 -2.173 1.00 86.56 87 ALA A C 1
ATOM 682 O O . ALA A 1 87 ? -6.348 5.539 -2.745 1.00 86.56 87 ALA A O 1
ATOM 683 N N . ASP A 1 88 ? -5.794 7.706 -2.476 1.00 82.38 88 ASP A N 1
ATOM 684 C CA . ASP A 1 88 ? -6.659 8.190 -3.546 1.00 82.38 88 ASP A CA 1
ATOM 685 C C . ASP A 1 88 ? -6.331 7.495 -4.888 1.00 82.38 88 ASP A C 1
ATOM 687 O O . ASP A 1 88 ? -5.154 7.475 -5.278 1.00 82.38 88 ASP A O 1
ATOM 691 N N . PRO A 1 89 ? -7.331 6.947 -5.609 1.00 76.56 89 PRO A N 1
ATOM 692 C CA . PRO A 1 89 ? -7.108 6.219 -6.856 1.00 76.56 89 PRO A CA 1
ATOM 693 C C . PRO A 1 89 ? -6.343 7.014 -7.917 1.00 76.56 89 PRO A C 1
ATOM 695 O O . PRO A 1 89 ? -5.514 6.440 -8.623 1.00 76.56 89 PRO A O 1
ATOM 698 N N . SER A 1 90 ? -6.565 8.330 -8.016 1.00 74.88 90 SER A N 1
ATOM 699 C CA . SER A 1 90 ? -5.851 9.185 -8.971 1.00 74.88 90 SER A CA 1
ATOM 700 C C . SER A 1 90 ? -4.371 9.316 -8.610 1.00 74.88 90 SER A C 1
ATOM 702 O O . SER A 1 90 ? -3.507 9.253 -9.484 1.00 74.88 90 SER A O 1
ATOM 704 N N . GLN A 1 91 ? -4.056 9.399 -7.313 1.00 76.62 91 GLN A N 1
ATOM 705 C CA . GLN A 1 91 ? -2.674 9.443 -6.833 1.00 76.62 91 GLN A CA 1
ATOM 706 C C . GLN A 1 91 ? -1.965 8.102 -7.039 1.00 76.62 91 GLN A C 1
ATOM 708 O O . GLN A 1 91 ? -0.791 8.077 -7.408 1.00 76.62 91 GLN A O 1
ATOM 713 N N . VAL A 1 92 ? -2.677 6.990 -6.839 1.00 77.56 92 VAL A N 1
ATOM 714 C CA . VAL A 1 92 ? -2.152 5.645 -7.107 1.00 77.56 92 VAL A CA 1
ATOM 715 C C . VAL A 1 92 ? -1.867 5.463 -8.600 1.00 77.56 92 VAL A C 1
ATOM 717 O O . VAL A 1 92 ? -0.775 5.028 -8.961 1.00 77.56 92 VAL A O 1
ATOM 720 N N . ALA A 1 93 ? -2.799 5.858 -9.471 1.00 76.38 93 ALA A N 1
ATOM 721 C CA . ALA A 1 93 ? -2.622 5.786 -10.919 1.00 76.38 93 ALA A CA 1
ATOM 722 C C . ALA A 1 93 ? -1.438 6.641 -11.404 1.00 76.38 93 ALA A C 1
ATOM 724 O O . ALA A 1 93 ? -0.614 6.169 -12.190 1.00 76.38 93 ALA A O 1
ATOM 725 N N . ALA A 1 94 ? -1.300 7.867 -10.890 1.00 78.25 94 ALA A N 1
ATOM 726 C CA . ALA A 1 94 ? -0.177 8.740 -11.221 1.00 78.25 94 ALA A CA 1
ATOM 727 C C . ALA A 1 94 ? 1.175 8.129 -10.805 1.00 78.25 94 ALA A C 1
ATOM 729 O O . ALA A 1 94 ? 2.142 8.177 -11.568 1.00 78.25 94 ALA A O 1
ATOM 730 N N . ASP A 1 95 ? 1.255 7.511 -9.620 1.00 77.81 95 ASP A N 1
ATOM 731 C CA . ASP A 1 95 ? 2.474 6.829 -9.171 1.00 77.81 95 ASP A CA 1
ATOM 732 C C . ASP A 1 95 ? 2.811 5.605 -10.039 1.00 77.81 95 ASP A C 1
ATOM 734 O O . ASP A 1 95 ? 3.972 5.427 -10.419 1.00 77.81 95 ASP A O 1
ATOM 738 N N . MET A 1 96 ? 1.807 4.804 -10.416 1.00 78.31 96 MET A N 1
ATOM 739 C CA . MET A 1 96 ? 1.982 3.683 -11.348 1.00 78.31 96 MET A CA 1
ATOM 740 C C . MET A 1 96 ? 2.545 4.157 -12.691 1.00 78.31 96 MET A C 1
ATOM 742 O O . MET A 1 96 ? 3.514 3.584 -13.192 1.00 78.31 96 MET A O 1
ATOM 746 N N . GLN A 1 97 ? 1.991 5.233 -13.252 1.00 81.38 97 GLN A N 1
ATOM 747 C CA . GLN A 1 97 ? 2.433 5.779 -14.53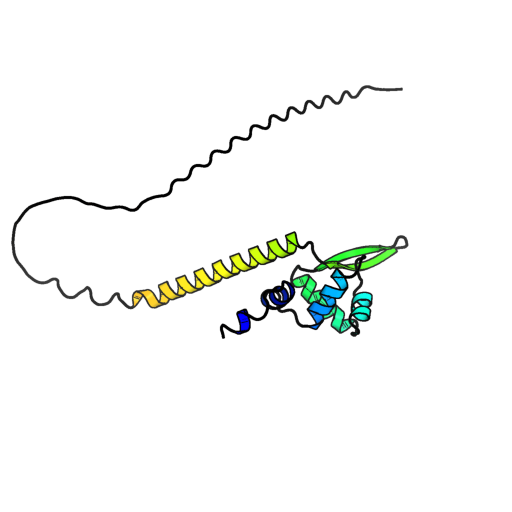4 1.00 81.38 97 GLN A CA 1
ATOM 748 C C . GLN A 1 97 ? 3.874 6.300 -14.469 1.00 81.38 97 GLN A C 1
ATOM 750 O O . GLN A 1 97 ? 4.674 6.049 -15.371 1.00 81.38 97 GLN A O 1
ATOM 755 N N . ARG A 1 98 ? 4.248 6.949 -13.362 1.00 83.94 98 ARG A N 1
ATOM 756 C CA . ARG A 1 98 ? 5.619 7.418 -13.143 1.00 83.94 98 ARG A CA 1
ATOM 757 C C . ARG A 1 98 ? 6.614 6.254 -13.049 1.00 83.94 98 ARG A C 1
ATOM 759 O O . ARG A 1 98 ? 7.648 6.282 -13.708 1.00 83.94 98 ARG A O 1
ATOM 766 N N . LYS A 1 99 ? 6.275 5.194 -12.302 1.00 79.94 99 LYS A N 1
ATOM 767 C CA . LYS A 1 99 ? 7.099 3.973 -12.192 1.00 79.94 99 LYS A CA 1
ATOM 768 C C . LYS A 1 99 ? 7.293 3.273 -13.539 1.00 79.94 99 LYS A C 1
ATOM 770 O O . LYS A 1 99 ? 8.397 2.809 -13.824 1.00 79.94 99 LYS A O 1
ATOM 775 N N . LEU A 1 100 ? 6.246 3.206 -14.365 1.00 80.50 100 LEU A N 1
ATOM 776 C CA . LEU A 1 100 ? 6.330 2.648 -15.719 1.00 80.50 100 LEU A CA 1
ATOM 777 C C . LEU A 1 100 ? 7.297 3.449 -16.596 1.00 80.50 100 LEU A C 1
ATOM 779 O O . LEU A 1 100 ? 8.159 2.858 -17.248 1.00 80.50 100 LEU A O 1
ATOM 783 N N . ASN A 1 101 ? 7.207 4.778 -16.558 1.00 83.69 101 ASN A N 1
ATOM 784 C CA . ASN A 1 101 ? 8.112 5.653 -17.303 1.00 83.69 101 ASN A CA 1
ATOM 785 C C . ASN A 1 101 ? 9.572 5.486 -16.850 1.00 83.69 101 ASN A C 1
ATOM 787 O O . ASN A 1 101 ? 10.465 5.355 -17.688 1.00 83.69 101 ASN A O 1
ATOM 791 N N . ASP A 1 102 ? 9.818 5.410 -15.539 1.00 84.06 102 ASP A N 1
ATOM 792 C CA . ASP A 1 102 ? 11.159 5.186 -14.985 1.00 84.06 102 ASP A CA 1
ATOM 793 C C . ASP A 1 102 ? 11.748 3.843 -15.447 1.00 84.06 102 ASP A C 1
ATOM 795 O O . ASP A 1 102 ? 12.943 3.736 -15.740 1.00 84.06 102 ASP A O 1
ATOM 799 N N . TRP A 1 103 ? 10.921 2.797 -15.515 1.00 88.56 103 TRP A N 1
ATOM 800 C CA . TRP A 1 103 ? 11.354 1.490 -16.001 1.00 88.56 103 TRP A CA 1
ATOM 801 C C . TRP A 1 103 ? 11.640 1.507 -17.502 1.00 88.56 103 TRP A C 1
ATOM 803 O O . TRP A 1 103 ? 12.677 0.995 -17.925 1.00 88.56 103 TRP A O 1
ATOM 813 N N . TYR A 1 104 ? 10.789 2.160 -18.293 1.00 83.06 104 TYR A N 1
ATOM 814 C CA . TYR A 1 104 ? 11.014 2.337 -19.725 1.00 83.06 104 TYR A CA 1
ATOM 815 C C . TYR A 1 104 ? 12.342 3.053 -20.001 1.00 83.06 104 TYR A C 1
ATOM 817 O O . TYR A 1 104 ? 13.137 2.591 -20.819 1.00 83.06 104 TYR A O 1
ATOM 825 N N . ALA A 1 105 ? 12.636 4.123 -19.257 1.00 89.06 105 ALA A N 1
ATOM 826 C CA . ALA A 1 105 ? 13.900 4.841 -19.369 1.00 89.06 105 ALA A CA 1
ATOM 827 C C . ALA A 1 105 ? 15.114 3.944 -19.057 1.00 89.06 105 ALA A C 1
ATOM 829 O O . ALA A 1 105 ? 16.096 3.959 -19.803 1.00 89.06 105 ALA A O 1
ATOM 830 N N . LYS A 1 106 ? 15.031 3.119 -18.003 1.00 87.56 106 LYS A N 1
ATOM 831 C CA . LYS A 1 106 ? 16.090 2.158 -17.636 1.00 87.56 106 LYS A CA 1
ATOM 832 C C . LYS A 1 106 ? 16.297 1.086 -18.702 1.00 87.56 106 LYS A C 1
ATOM 834 O O . LYS A 1 106 ? 17.435 0.789 -19.050 1.00 87.56 106 LYS A O 1
ATOM 839 N N . MET A 1 107 ? 15.219 0.519 -19.236 1.00 88.69 107 MET A N 1
ATOM 840 C CA . MET A 1 107 ? 15.309 -0.488 -20.295 1.00 88.69 107 MET A CA 1
ATOM 841 C C . MET A 1 107 ? 15.896 0.112 -21.573 1.00 88.69 107 MET A C 1
ATOM 843 O O . MET A 1 107 ? 16.797 -0.478 -22.160 1.00 88.69 107 MET A O 1
ATOM 847 N N . ALA A 1 108 ? 15.462 1.314 -21.961 1.00 83.62 108 ALA A N 1
ATOM 848 C CA . ALA A 1 108 ? 16.019 2.021 -23.110 1.00 83.62 108 ALA A CA 1
ATOM 849 C C . ALA A 1 108 ? 17.518 2.320 -22.932 1.00 83.62 108 ALA A C 1
ATOM 851 O O . ALA A 1 108 ? 18.275 2.249 -23.895 1.00 83.62 108 ALA A O 1
ATOM 852 N N . GLN A 1 109 ? 17.964 2.623 -21.709 1.00 90.19 109 GLN A N 1
ATOM 853 C CA . GLN A 1 109 ? 19.388 2.768 -21.407 1.00 90.19 109 GLN A CA 1
ATOM 854 C C . GLN A 1 109 ? 20.147 1.448 -21.584 1.00 90.19 109 GLN A C 1
ATOM 856 O O . GLN A 1 109 ? 21.166 1.442 -22.261 1.00 90.19 109 GLN A O 1
ATOM 861 N N . LEU A 1 110 ? 19.644 0.338 -21.039 1.00 90.25 110 LEU A N 1
ATOM 862 C CA . LEU A 1 110 ? 20.284 -0.975 -21.186 1.00 90.25 110 LEU A CA 1
ATOM 863 C C . LEU A 1 110 ? 20.358 -1.438 -22.646 1.00 90.25 110 LEU A C 1
ATOM 865 O O . LEU A 1 110 ? 21.332 -2.073 -23.036 1.00 90.25 110 LEU A O 1
ATOM 869 N N . VAL A 1 111 ? 19.339 -1.125 -23.451 1.00 87.62 111 VAL A N 1
ATOM 870 C CA . VAL A 1 111 ? 19.339 -1.412 -24.893 1.00 87.62 111 VAL A CA 1
ATOM 871 C C . VAL A 1 111 ? 20.420 -0.601 -25.602 1.00 87.62 111 VAL A C 1
ATOM 873 O O . VAL A 1 111 ? 21.196 -1.186 -26.348 1.00 87.62 111 VAL A O 1
ATOM 876 N N . ARG A 1 112 ? 20.548 0.700 -25.309 1.00 87.81 112 ARG A N 1
ATOM 877 C CA . ARG A 1 112 ? 21.645 1.518 -25.853 1.00 87.81 112 ARG A CA 1
ATOM 878 C C . ARG A 1 112 ? 23.015 1.004 -25.419 1.00 87.81 112 ARG A C 1
ATOM 880 O O . ARG A 1 112 ? 23.894 0.849 -26.249 1.00 87.81 112 ARG A O 1
ATOM 887 N N . GLU A 1 113 ? 23.186 0.658 -24.143 1.00 89.75 113 GLU A N 1
ATOM 888 C CA . GLU A 1 113 ? 24.436 0.064 -23.646 1.00 89.75 113 GLU A CA 1
ATOM 889 C C . GLU A 1 113 ? 24.760 -1.267 -24.341 1.00 89.75 113 GLU A C 1
ATOM 891 O O . GLU A 1 113 ? 25.927 -1.601 -24.547 1.00 89.75 113 GLU A O 1
ATOM 896 N N . PHE A 1 114 ? 23.739 -2.045 -24.706 1.00 89.62 114 PHE A N 1
ATOM 897 C CA . PHE A 1 114 ? 23.907 -3.262 -25.491 1.00 89.62 114 PHE A CA 1
ATOM 898 C C . PHE A 1 114 ? 24.337 -2.949 -26.931 1.00 89.62 114 PHE A C 1
ATOM 900 O O . PHE A 1 114 ? 25.282 -3.567 -27.420 1.00 89.62 114 PHE A O 1
ATOM 907 N N . GLU A 1 115 ? 23.682 -1.993 -27.591 1.00 88.31 115 GLU A N 1
ATOM 908 C CA . GLU A 1 115 ? 24.050 -1.522 -28.931 1.00 88.31 115 GLU A CA 1
ATOM 909 C C . GLU A 1 115 ? 25.481 -0.978 -28.954 1.00 88.31 115 GLU A C 1
ATOM 911 O O . GLU A 1 115 ? 26.268 -1.412 -29.784 1.00 88.31 115 GLU A O 1
ATOM 916 N N . ASP A 1 116 ? 25.873 -0.142 -27.996 1.00 87.94 116 ASP A N 1
ATOM 917 C CA . ASP A 1 116 ? 27.239 0.382 -27.890 1.00 87.94 116 ASP A CA 1
ATOM 918 C C . ASP A 1 116 ? 28.264 -0.741 -27.665 1.00 87.94 116 ASP A C 1
ATOM 920 O O . ASP A 1 116 ? 29.373 -0.719 -28.196 1.00 87.94 116 ASP A O 1
ATOM 924 N N . LYS A 1 117 ? 27.905 -1.763 -26.878 1.00 86.31 117 LYS A N 1
ATOM 925 C CA . LYS A 1 117 ? 28.810 -2.872 -26.551 1.00 86.31 117 LYS A CA 1
ATOM 926 C C . LYS A 1 117 ? 29.018 -3.853 -27.708 1.00 86.31 117 LYS A C 1
ATOM 928 O O . LYS A 1 117 ? 30.066 -4.499 -27.759 1.00 86.31 117 LYS A O 1
ATOM 933 N N . TYR A 1 118 ? 28.030 -4.019 -28.587 1.00 85.25 118 TYR A N 1
ATOM 934 C CA . TYR A 1 118 ? 28.043 -5.053 -29.632 1.00 85.25 118 TYR A CA 1
ATOM 935 C C . TYR A 1 118 ? 27.893 -4.514 -31.065 1.00 85.25 118 TYR A C 1
ATOM 937 O O . TYR A 1 118 ? 28.048 -5.284 -32.010 1.00 85.25 118 TYR A O 1
ATOM 945 N N . GLY A 1 119 ? 27.638 -3.218 -31.246 1.00 66.75 119 GLY A N 1
ATOM 946 C CA . GLY A 1 119 ? 27.454 -2.553 -32.541 1.00 66.75 119 GLY A CA 1
ATOM 947 C C . GLY A 1 119 ? 28.748 -2.309 -33.321 1.00 66.75 119 GLY A C 1
ATOM 948 O O . GLY A 1 119 ? 28.702 -2.141 -34.535 1.00 66.75 119 GLY A O 1
ATOM 949 N N . ASP A 1 120 ? 29.911 -2.386 -32.666 1.00 59.31 120 ASP A N 1
ATOM 950 C CA . ASP A 1 120 ? 31.226 -2.232 -33.311 1.00 59.31 120 ASP A CA 1
ATOM 951 C C . ASP A 1 120 ? 31.746 -3.518 -33.996 1.00 59.31 120 ASP A C 1
ATOM 953 O O . ASP A 1 120 ? 32.862 -3.545 -34.523 1.00 59.31 120 ASP A O 1
ATOM 957 N N . ALA A 1 121 ? 30.959 -4.602 -34.032 1.00 55.16 121 ALA A N 1
ATOM 958 C CA . ALA A 1 121 ? 31.379 -5.871 -34.639 1.00 55.16 121 ALA A CA 1
ATOM 959 C C . ALA A 1 121 ? 31.428 -5.861 -36.185 1.00 55.16 121 ALA A C 1
ATOM 961 O O . ALA A 1 121 ? 32.066 -6.742 -36.760 1.00 55.16 121 ALA A O 1
ATOM 962 N N . ASP A 1 122 ? 30.855 -4.852 -36.853 1.00 52.59 122 ASP A N 1
ATOM 963 C CA . ASP A 1 122 ? 30.826 -4.756 -38.326 1.00 52.59 122 ASP A CA 1
ATOM 964 C C . ASP A 1 122 ? 31.876 -3.782 -38.916 1.00 52.59 122 ASP A C 1
ATOM 966 O O . ASP A 1 122 ? 31.906 -3.512 -40.117 1.00 52.59 122 ASP A O 1
ATOM 970 N N . GLY A 1 123 ? 32.802 -3.271 -38.096 1.00 49.91 123 GLY A N 1
ATOM 971 C CA . GLY A 1 123 ? 33.794 -2.259 -38.490 1.00 49.91 123 GLY A CA 1
ATOM 972 C C . GLY A 1 123 ? 35.127 -2.763 -39.065 1.00 49.91 123 GLY A C 1
ATOM 973 O O . GLY A 1 123 ? 36.054 -1.963 -39.204 1.00 49.91 123 GLY A O 1
ATOM 974 N N . ILE A 1 124 ? 35.283 -4.054 -39.393 1.00 49.09 124 ILE A N 1
ATOM 975 C CA . ILE A 1 124 ? 36.553 -4.614 -39.907 1.00 49.09 124 ILE A CA 1
ATOM 976 C C . ILE A 1 124 ? 36.393 -5.200 -41.321 1.00 49.09 124 ILE A C 1
ATOM 978 O O . ILE A 1 124 ? 36.738 -6.349 -41.566 1.00 49.09 124 ILE A O 1
ATOM 982 N N . GLU A 1 125 ? 35.918 -4.419 -42.296 1.00 46.78 125 GLU A N 1
ATOM 983 C CA . GLU A 1 125 ? 36.098 -4.798 -43.716 1.00 46.78 125 GLU A CA 1
ATOM 984 C C . GLU A 1 125 ? 36.303 -3.629 -44.704 1.00 46.78 125 GLU A C 1
ATOM 986 O O . GLU A 1 125 ? 36.295 -3.823 -45.917 1.00 46.78 125 GLU A O 1
ATOM 991 N N . ALA A 1 126 ? 36.578 -2.407 -44.229 1.00 45.75 126 ALA A N 1
ATOM 992 C CA . ALA A 1 126 ? 36.722 -1.233 -45.108 1.00 45.75 126 ALA A CA 1
ATOM 993 C C . ALA A 1 126 ? 38.172 -0.763 -45.382 1.00 45.75 126 ALA A C 1
ATOM 995 O O . ALA A 1 126 ? 38.364 0.256 -46.046 1.00 45.75 126 ALA A O 1
ATOM 996 N N . THR A 1 127 ? 39.212 -1.493 -44.952 1.00 48.53 127 THR A N 1
ATOM 997 C CA . THR A 1 127 ? 40.626 -1.054 -45.108 1.00 48.53 127 THR A CA 1
ATOM 998 C C . THR A 1 127 ? 41.453 -1.950 -46.035 1.00 48.53 127 THR A C 1
ATOM 1000 O O . THR A 1 127 ? 42.642 -2.178 -45.816 1.00 48.53 127 THR A O 1
ATOM 1003 N N . ARG A 1 128 ? 40.864 -2.469 -47.120 1.00 46.59 128 ARG A N 1
ATOM 1004 C CA . ARG A 1 128 ? 41.650 -3.132 -48.176 1.00 46.59 128 ARG A CA 1
ATOM 1005 C C . ARG A 1 128 ? 41.056 -2.952 -49.565 1.00 46.59 128 ARG A C 1
ATOM 1007 O O . ARG A 1 128 ? 40.627 -3.916 -50.178 1.00 46.59 128 ARG A O 1
ATOM 1014 N N . LYS A 1 129 ? 41.069 -1.722 -50.079 1.00 45.81 129 LYS A N 1
ATOM 1015 C CA . LYS A 1 129 ? 41.145 -1.428 -51.525 1.00 45.81 129 LYS A CA 1
ATOM 1016 C C . LYS A 1 129 ? 41.444 0.061 -51.727 1.00 45.81 129 LYS A C 1
ATOM 1018 O O . LYS A 1 129 ? 40.605 0.846 -52.147 1.00 45.81 129 LYS A O 1
ATOM 1023 N N . ARG A 1 130 ? 42.674 0.462 -51.404 1.00 43.44 130 ARG A N 1
ATOM 1024 C CA . ARG A 1 130 ? 43.274 1.675 -51.971 1.00 43.44 130 ARG A CA 1
ATOM 1025 C C . ARG A 1 130 ? 44.697 1.363 -52.410 1.00 43.44 130 ARG A C 1
ATOM 1027 O O . ARG A 1 130 ? 45.649 1.707 -51.725 1.00 43.44 130 ARG A O 1
ATOM 1034 N N . THR A 1 131 ? 44.802 0.731 -53.569 1.00 37.47 131 THR A N 1
ATOM 1035 C CA . THR A 1 131 ? 45.953 0.861 -54.460 1.00 37.47 131 THR A CA 1
ATOM 1036 C C . THR A 1 131 ? 45.453 0.716 -55.895 1.00 37.47 131 THR A C 1
ATOM 1038 O O . THR A 1 131 ? 44.837 -0.294 -56.219 1.00 37.47 131 THR A O 1
ATOM 1041 N N . GLU A 1 132 ? 45.762 1.746 -56.696 1.00 41.62 132 GLU A N 1
ATOM 1042 C CA . GLU A 1 132 ? 45.846 1.762 -58.170 1.00 41.62 132 GLU A CA 1
ATOM 1043 C C . GLU A 1 132 ? 44.511 1.803 -58.951 1.00 41.62 132 GLU A C 1
ATOM 1045 O O . GLU A 1 132 ? 43.576 1.097 -58.610 1.00 41.62 132 GLU A O 1
ATOM 1050 N N . THR A 1 133 ? 44.284 2.536 -60.048 1.00 33.69 133 THR A N 1
ATOM 1051 C CA . THR A 1 133 ? 44.934 3.626 -60.807 1.00 33.69 133 THR A CA 1
ATOM 1052 C C . THR A 1 133 ? 43.915 4.021 -61.901 1.00 33.69 133 THR A C 1
ATOM 1054 O O . THR A 1 133 ? 43.291 3.132 -62.469 1.00 33.69 133 THR A O 1
ATOM 1057 N N . GLY A 1 134 ? 43.805 5.305 -62.273 1.00 34.69 134 GLY A N 1
ATOM 1058 C CA . GLY A 1 134 ? 43.459 5.689 -63.657 1.00 34.69 134 GLY A CA 1
ATOM 1059 C C . GLY A 1 134 ? 42.039 6.197 -63.968 1.00 34.69 134 GLY A C 1
ATOM 1060 O O . GLY A 1 134 ? 41.101 5.427 -64.101 1.00 34.69 134 GLY A O 1
ATOM 1061 N N . THR A 1 135 ? 41.959 7.518 -64.161 1.00 31.91 135 THR A N 1
ATOM 1062 C CA . THR A 1 135 ? 41.380 8.246 -65.314 1.00 31.91 135 THR A CA 1
ATOM 1063 C C . THR A 1 135 ? 40.033 7.816 -65.925 1.00 31.91 135 THR A C 1
ATOM 1065 O O . THR A 1 135 ? 39.934 6.782 -66.575 1.00 31.91 135 THR A O 1
ATOM 1068 N N . GLY A 1 136 ? 39.047 8.726 -65.904 1.00 35.28 136 GLY A N 1
ATOM 1069 C CA . GLY A 1 136 ? 37.875 8.670 -66.791 1.00 35.28 136 GLY A CA 1
ATOM 1070 C C . GLY A 1 136 ? 36.802 9.712 -66.465 1.00 35.28 136 GLY A C 1
ATOM 1071 O O . GLY A 1 136 ? 36.166 9.647 -65.424 1.00 35.28 136 GLY A O 1
ATOM 1072 N N . THR A 1 137 ? 36.635 10.683 -67.358 1.00 35.34 137 THR A N 1
ATOM 1073 C CA . THR A 1 137 ? 35.701 11.823 -67.345 1.00 35.34 137 THR A CA 1
ATOM 1074 C C . THR A 1 137 ? 34.289 11.475 -67.846 1.00 35.34 137 THR A C 1
ATOM 1076 O O . THR A 1 137 ? 34.171 10.657 -68.755 1.00 35.34 137 THR A O 1
ATOM 1079 N N . GLY A 1 138 ? 33.261 12.194 -67.369 1.00 34.03 138 GLY A N 1
ATOM 1080 C CA . GLY A 1 138 ? 31.888 12.254 -67.925 1.00 34.03 138 GLY A CA 1
ATOM 1081 C C . GLY A 1 138 ? 30.846 12.424 -66.805 1.00 34.03 138 GLY A C 1
ATOM 1082 O O . GLY A 1 138 ? 30.643 11.487 -66.049 1.00 34.03 138 GLY A O 1
ATOM 1083 N N . THR A 1 139 ? 30.421 13.634 -66.423 1.00 34.56 139 THR A N 1
ATOM 1084 C CA . THR A 1 139 ? 29.361 14.510 -66.987 1.00 34.56 139 THR A CA 1
ATOM 1085 C C . THR A 1 139 ? 27.925 13.975 -66.800 1.00 34.56 139 THR A C 1
ATOM 1087 O O . THR A 1 139 ? 27.589 12.907 -67.292 1.00 34.56 139 THR A O 1
ATOM 1090 N N . GLU A 1 140 ? 27.107 14.844 -66.183 1.00 40.19 140 GLU A N 1
ATOM 1091 C CA . GLU A 1 140 ? 25.637 15.022 -66.259 1.00 40.19 140 GLU A CA 1
ATOM 1092 C C . GLU A 1 140 ? 24.744 14.596 -65.074 1.00 40.19 140 GLU A C 1
ATOM 1094 O O . GLU A 1 140 ? 24.598 13.423 -64.761 1.00 40.19 140 GLU A O 1
ATOM 1099 N N . ALA A 1 141 ? 24.100 15.646 -64.525 1.00 37.72 141 ALA A N 1
ATOM 1100 C CA . ALA A 1 141 ? 22.761 15.761 -63.924 1.00 37.72 141 ALA A CA 1
ATOM 1101 C C . ALA A 1 141 ? 22.443 14.896 -62.684 1.00 37.72 141 ALA A C 1
ATOM 1103 O O . ALA A 1 141 ? 22.526 13.681 -62.705 1.00 37.72 141 ALA A O 1
ATOM 1104 N N . GLY A 1 142 ? 22.030 15.442 -61.540 1.00 36.28 142 GLY A N 1
ATOM 1105 C CA . GLY A 1 142 ? 21.186 16.619 -61.350 1.00 36.28 142 GLY A CA 1
ATOM 1106 C C . GLY A 1 142 ? 19.845 16.198 -60.735 1.00 36.28 142 GLY A C 1
ATOM 1107 O O . GLY A 1 142 ? 18.886 15.999 -61.466 1.00 36.28 142 GLY A O 1
ATOM 1108 N N . THR A 1 143 ? 19.845 16.089 -59.401 1.00 38.44 143 THR A N 1
ATOM 1109 C CA . THR A 1 143 ? 18.783 16.517 -58.463 1.00 38.44 143 THR A CA 1
ATOM 1110 C C . THR A 1 143 ? 17.452 15.741 -58.384 1.00 38.44 143 THR A C 1
ATOM 1112 O O . THR A 1 143 ? 16.540 15.916 -59.185 1.00 38.44 143 THR A O 1
ATOM 1115 N N . ASP A 1 144 ? 17.376 14.938 -57.315 1.00 43.28 144 ASP A N 1
ATOM 1116 C CA . ASP A 1 144 ? 16.387 14.926 -56.215 1.00 43.28 144 ASP A CA 1
ATOM 1117 C C . ASP A 1 144 ? 14.877 15.012 -56.490 1.00 43.28 144 ASP A C 1
ATOM 1119 O O . ASP A 1 144 ? 14.344 16.078 -56.782 1.00 43.28 144 ASP A O 1
ATOM 1123 N N . VAL A 1 145 ? 14.178 13.911 -56.173 1.00 43.28 145 VAL A N 1
ATOM 1124 C CA . VAL A 1 145 ? 12.788 13.820 -55.661 1.00 43.28 145 VAL A CA 1
ATOM 1125 C C . VAL A 1 145 ? 12.751 12.482 -54.871 1.00 43.28 145 VAL A C 1
ATOM 1127 O O . VAL A 1 145 ? 13.300 11.502 -55.360 1.00 43.28 145 VAL A O 1
ATOM 1130 N N . ASN A 1 146 ? 12.210 12.280 -53.664 1.00 48.19 146 ASN A N 1
ATOM 1131 C CA . 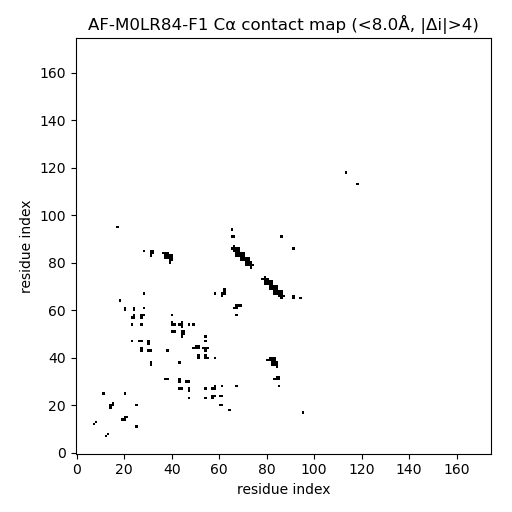ASN A 1 146 ? 11.002 12.815 -53.049 1.00 48.19 146 ASN A CA 1
ATOM 1132 C C . ASN A 1 146 ? 10.914 12.396 -51.554 1.00 48.19 146 ASN A C 1
ATOM 1134 O O . ASN A 1 146 ? 11.057 11.215 -51.252 1.00 48.19 146 ASN A O 1
ATOM 1138 N N . VAL A 1 147 ? 10.614 13.364 -50.678 1.00 45.97 147 VAL A N 1
ATOM 1139 C CA . VAL A 1 147 ? 9.547 13.377 -49.644 1.00 45.97 147 VAL A CA 1
ATOM 1140 C C . VAL A 1 147 ? 9.421 12.184 -48.678 1.00 45.97 147 VAL A C 1
ATOM 1142 O O . VAL A 1 147 ? 8.982 11.105 -49.057 1.00 45.97 147 VAL A O 1
ATOM 1145 N N . ASN A 1 148 ? 9.597 12.449 -47.374 1.00 52.00 148 ASN A N 1
ATOM 1146 C CA . ASN A 1 148 ? 8.442 12.827 -46.543 1.00 52.00 148 ASN A CA 1
ATOM 1147 C C . ASN A 1 148 ? 8.858 13.503 -45.223 1.00 52.00 148 ASN A C 1
ATOM 1149 O O . ASN A 1 148 ? 9.323 12.846 -44.294 1.00 52.00 148 ASN A O 1
ATOM 1153 N N . ALA A 1 149 ? 8.650 14.817 -45.153 1.00 49.22 149 ALA A N 1
ATOM 1154 C CA . ALA A 1 149 ? 8.560 15.578 -43.917 1.00 49.22 149 ALA A CA 1
ATOM 1155 C C . ALA A 1 149 ? 7.126 16.116 -43.835 1.00 49.22 149 ALA A C 1
ATOM 1157 O O . ALA A 1 149 ? 6.686 16.838 -44.723 1.00 49.22 149 ALA A O 1
ATOM 1158 N N . ASN A 1 150 ? 6.407 15.688 -42.806 1.00 48.22 150 ASN A N 1
ATOM 1159 C CA . ASN A 1 150 ? 5.254 16.343 -42.193 1.00 48.22 150 ASN A CA 1
ATOM 1160 C C . ASN A 1 150 ? 5.107 15.645 -40.833 1.00 48.22 150 ASN A C 1
ATOM 1162 O O . ASN A 1 150 ? 5.210 14.423 -40.761 1.00 48.22 150 ASN A O 1
ATOM 1166 N N . THR A 1 151 ? 4.968 16.351 -39.721 1.00 43.62 151 THR A N 1
ATOM 1167 C CA . THR A 1 151 ? 3.826 17.231 -39.474 1.00 43.62 151 THR A CA 1
ATOM 1168 C C . THR A 1 151 ? 4.179 18.397 -38.554 1.00 43.62 151 THR A C 1
ATOM 1170 O O . THR A 1 151 ? 4.557 18.177 -37.403 1.00 43.62 151 THR A O 1
ATOM 1173 N N . ASP A 1 152 ? 3.932 19.611 -39.043 1.00 48.12 152 ASP A N 1
ATOM 1174 C CA . ASP A 1 152 ? 3.424 20.698 -38.211 1.00 48.12 152 ASP A CA 1
ATOM 1175 C C . ASP A 1 152 ? 1.991 20.360 -37.785 1.00 48.12 152 ASP A C 1
ATOM 1177 O O . ASP A 1 152 ? 1.176 19.870 -38.576 1.00 48.12 152 ASP A O 1
ATOM 1181 N N . THR A 1 153 ? 1.659 20.630 -36.531 1.00 52.06 153 THR A N 1
ATOM 1182 C CA . THR A 1 153 ? 0.287 20.984 -36.173 1.00 52.06 153 THR A CA 1
ATOM 1183 C C . THR A 1 153 ? 0.366 22.008 -35.058 1.00 52.06 153 THR A C 1
ATOM 1185 O O . THR A 1 153 ? 0.551 21.668 -33.891 1.00 52.06 153 THR A O 1
ATOM 1188 N N . ASP A 1 154 ? 0.266 23.271 -35.465 1.00 49.44 154 ASP A N 1
ATOM 1189 C CA . ASP A 1 154 ? -0.120 24.375 -34.604 1.00 49.44 154 ASP A CA 1
ATOM 1190 C C . ASP A 1 154 ? -1.438 24.030 -33.908 1.00 49.44 154 ASP A C 1
ATOM 1192 O O . ASP A 1 154 ? -2.393 23.536 -34.517 1.00 49.44 154 ASP A O 1
ATOM 1196 N N . THR A 1 155 ? -1.513 24.303 -32.615 1.00 53.53 155 THR A N 1
ATOM 1197 C CA . THR A 1 155 ? -2.801 24.545 -31.972 1.00 53.53 155 THR A CA 1
ATOM 1198 C C . THR A 1 155 ? -2.621 25.738 -31.057 1.00 53.53 155 THR A C 1
ATOM 1200 O O . THR A 1 155 ? -2.212 25.608 -29.905 1.00 53.53 155 THR A O 1
ATOM 1203 N N . ASP A 1 156 ? -2.902 26.907 -31.625 1.00 51.91 156 ASP A N 1
ATOM 1204 C CA . ASP A 1 156 ? -3.244 28.105 -30.879 1.00 51.91 156 ASP A CA 1
ATOM 1205 C C . ASP A 1 156 ? -4.404 27.778 -29.935 1.00 51.91 156 ASP A C 1
ATOM 1207 O O . ASP A 1 156 ? -5.438 27.231 -30.330 1.00 51.91 156 ASP A O 1
ATOM 1211 N N . THR A 1 157 ? -4.250 28.104 -28.660 1.00 55.97 157 THR A N 1
ATOM 1212 C CA . THR A 1 157 ? -5.393 28.292 -27.771 1.00 55.97 157 THR A CA 1
ATOM 1213 C C . THR A 1 157 ? -5.110 29.524 -26.939 1.00 55.97 157 THR A C 1
ATOM 1215 O O . THR A 1 157 ? -4.524 29.455 -25.860 1.00 55.97 157 THR A O 1
ATOM 1218 N N . ASP A 1 158 ? -5.526 30.659 -27.491 1.00 52.69 158 ASP A N 1
ATOM 1219 C CA . ASP A 1 158 ? -5.789 31.870 -26.735 1.00 52.69 158 ASP A CA 1
ATOM 1220 C C . ASP A 1 158 ? -6.829 31.547 -25.657 1.00 52.69 158 ASP A C 1
ATOM 1222 O O . ASP A 1 158 ? -7.921 31.040 -25.927 1.00 52.69 158 ASP A O 1
ATOM 1226 N N . THR A 1 159 ? -6.494 31.813 -24.402 1.00 56.88 159 THR A N 1
ATOM 1227 C CA . THR A 1 159 ? -7.494 31.961 -23.347 1.00 56.88 159 THR A CA 1
ATOM 1228 C C . THR A 1 159 ? -7.113 33.189 -22.549 1.00 56.88 159 THR A C 1
ATOM 1230 O O . THR A 1 159 ? -6.333 33.125 -21.601 1.00 56.88 159 THR A O 1
ATOM 1233 N N . ASP A 1 160 ? -7.670 34.316 -22.981 1.00 56.16 160 ASP A N 1
ATOM 1234 C CA . ASP A 1 160 ? -7.785 35.518 -22.174 1.00 56.16 160 ASP A CA 1
ATOM 1235 C C . ASP A 1 160 ? -8.546 35.167 -20.891 1.00 56.16 160 ASP A C 1
ATOM 1237 O O . ASP A 1 160 ? -9.656 34.630 -20.913 1.00 56.16 160 ASP A O 1
ATOM 1241 N N . THR A 1 161 ? -7.946 35.444 -19.741 1.00 57.88 161 THR A N 1
ATOM 1242 C CA . THR A 1 161 ? -8.681 35.522 -18.479 1.00 57.88 161 THR A CA 1
ATOM 1243 C C . THR A 1 161 ? -8.192 36.752 -17.743 1.00 57.88 161 THR A C 1
ATOM 1245 O O . THR A 1 161 ? -7.295 36.690 -16.902 1.00 57.88 161 THR A O 1
ATOM 1248 N N . ASP A 1 162 ? -8.803 37.882 -18.088 1.00 55.31 162 ASP A N 1
ATOM 1249 C CA . ASP A 1 162 ? -8.808 39.081 -17.265 1.00 55.31 162 ASP A CA 1
ATOM 1250 C C . ASP A 1 162 ? -9.402 38.719 -15.901 1.00 55.31 162 ASP A C 1
ATOM 1252 O O . ASP A 1 162 ? -10.583 38.391 -15.777 1.00 55.31 162 ASP A O 1
ATOM 1256 N N . THR A 1 163 ? -8.566 38.731 -14.865 1.00 58.38 163 THR A N 1
ATOM 1257 C CA . THR A 1 163 ? -9.038 38.703 -13.480 1.00 58.38 163 THR A CA 1
ATOM 1258 C C . THR A 1 163 ? -8.627 40.010 -12.825 1.00 58.38 163 THR A C 1
ATOM 1260 O O . THR A 1 163 ? -7.604 40.090 -12.147 1.00 58.38 163 THR A O 1
ATOM 1263 N N . ASP A 1 164 ? -9.443 41.040 -13.037 1.00 56.12 164 ASP A N 1
ATOM 1264 C CA . ASP A 1 164 ? -9.463 42.220 -12.181 1.00 56.12 164 ASP A CA 1
ATOM 1265 C C . ASP A 1 164 ? -9.887 41.776 -10.778 1.00 56.12 164 ASP A C 1
ATOM 1267 O O . ASP A 1 164 ? -11.019 41.349 -10.545 1.00 56.12 164 ASP A O 1
ATOM 1271 N N . THR A 1 165 ? -8.955 41.822 -9.831 1.00 58.09 165 THR A N 1
ATOM 1272 C CA . THR A 1 165 ? -9.270 41.707 -8.405 1.00 58.09 165 THR A CA 1
ATOM 1273 C C . THR A 1 165 ? -8.854 42.997 -7.720 1.00 58.09 165 THR A C 1
ATOM 1275 O O . THR A 1 165 ? -7.794 43.081 -7.102 1.00 58.09 165 THR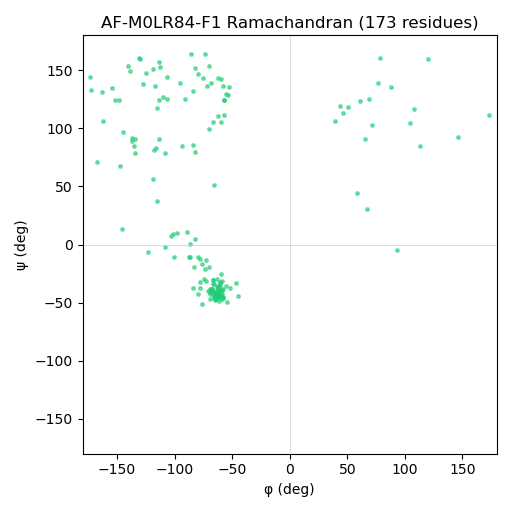 A O 1
ATOM 1278 N N . ASP A 1 166 ? -9.720 44.003 -7.820 1.00 55.44 166 ASP A N 1
ATOM 1279 C CA . ASP A 1 166 ? -9.726 45.134 -6.898 1.00 55.44 166 ASP A CA 1
ATOM 1280 C C . ASP A 1 166 ? -10.140 44.615 -5.517 1.00 55.44 166 ASP A C 1
ATOM 1282 O O . ASP A 1 166 ? -11.300 44.283 -5.268 1.00 55.44 166 ASP A O 1
ATOM 1286 N N . THR A 1 167 ? -9.173 44.499 -4.607 1.00 58.81 167 THR A N 1
ATOM 1287 C CA . THR A 1 167 ? -9.453 44.312 -3.178 1.00 58.81 167 THR A CA 1
ATOM 1288 C C . THR A 1 167 ? -9.108 45.600 -2.444 1.00 58.81 167 THR A C 1
ATOM 1290 O O . THR A 1 167 ? -8.067 45.703 -1.796 1.00 58.81 167 THR A O 1
ATOM 1293 N N . ASP A 1 168 ? -10.006 46.579 -2.522 1.00 54.22 168 ASP A N 1
ATOM 1294 C CA . ASP A 1 168 ? -10.069 47.664 -1.545 1.00 54.22 168 ASP A CA 1
ATOM 1295 C C . ASP A 1 168 ? -10.573 47.079 -0.221 1.00 54.22 168 ASP A C 1
ATOM 1297 O O . ASP A 1 168 ? -11.764 46.839 -0.024 1.00 54.22 168 ASP A O 1
ATOM 1301 N N . THR A 1 169 ? -9.648 46.801 0.700 1.00 61.97 169 THR A N 1
ATOM 1302 C CA . THR A 1 169 ? -10.012 46.539 2.097 1.00 61.97 169 THR A CA 1
ATOM 1303 C C . THR A 1 169 ? -9.909 47.850 2.864 1.00 61.97 169 THR A C 1
ATOM 1305 O O . THR A 1 169 ? -8.883 48.154 3.475 1.00 61.97 169 THR A O 1
ATOM 1308 N N . ASP A 1 170 ? -10.986 48.632 2.812 1.00 57.47 170 ASP A N 1
ATOM 1309 C CA . ASP A 1 170 ? -11.199 49.779 3.688 1.00 57.47 170 ASP A CA 1
ATOM 1310 C C . ASP A 1 170 ? -11.214 49.293 5.144 1.00 57.47 170 ASP A C 1
ATOM 1312 O O . ASP A 1 170 ? -12.149 48.651 5.628 1.00 57.47 170 ASP A O 1
ATOM 1316 N N . THR A 1 171 ? -10.121 49.568 5.853 1.00 60.38 171 THR A N 1
ATOM 1317 C CA . THR A 1 171 ? -10.053 49.420 7.304 1.00 60.38 171 THR A CA 1
ATOM 1318 C C . THR A 1 171 ? -10.629 50.685 7.922 1.00 60.38 171 THR A C 1
ATOM 1320 O O . THR A 1 171 ? -9.883 51.596 8.278 1.00 60.38 171 THR A O 1
ATOM 1323 N N . ASP A 1 172 ? -11.953 50.729 8.076 1.00 57.00 172 ASP A N 1
ATOM 1324 C CA . ASP A 1 172 ? -12.636 51.785 8.825 1.00 57.00 172 ASP A CA 1
ATOM 1325 C C . ASP A 1 172 ? -13.289 51.225 10.103 1.00 57.00 172 ASP A C 1
ATOM 1327 O O . ASP A 1 172 ? -14.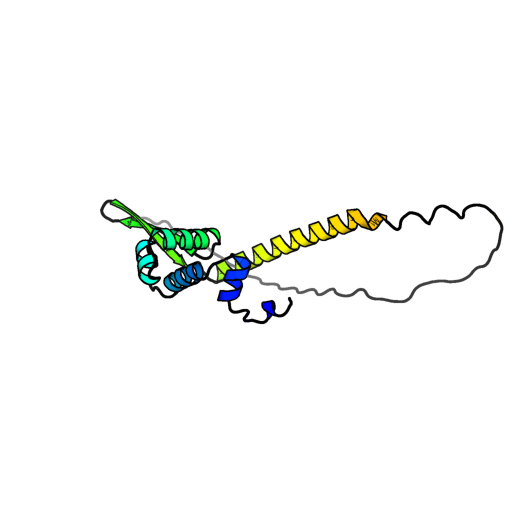387 50.682 10.141 1.00 57.00 172 ASP A O 1
ATOM 1331 N N . ARG A 1 173 ? -12.491 51.266 11.171 1.00 57.88 173 ARG A N 1
ATOM 1332 C CA . ARG A 1 173 ? -12.758 52.033 12.396 1.00 57.88 173 ARG A CA 1
ATOM 1333 C C . ARG A 1 173 ? -14.214 52.098 12.943 1.00 57.88 173 ARG A C 1
ATOM 1335 O O . ARG A 1 173 ? -14.958 53.009 12.606 1.00 57.88 173 ARG A O 1
ATOM 1342 N N . ASN A 1 174 ? -14.420 51.345 14.041 1.00 47.22 174 ASN A N 1
ATOM 1343 C CA . ASN A 1 174 ? -15.049 51.770 15.327 1.00 47.22 174 ASN A CA 1
ATOM 1344 C C . ASN A 1 174 ? -16.605 51.871 15.377 1.00 47.22 174 ASN A C 1
ATOM 1346 O O . ASN A 1 174 ? -17.214 52.021 14.322 1.00 47.22 174 ASN A O 1
ATOM 1350 N N . PRO A 1 175 ? -17.290 51.868 16.553 1.00 68.38 175 PRO A N 1
ATOM 1351 C CA . PRO A 1 175 ? -16.833 51.933 17.953 1.00 68.38 175 PRO A CA 1
ATOM 1352 C C . PRO A 1 175 ? -17.113 50.741 18.876 1.00 68.38 175 PRO A C 1
ATOM 1354 O O . PRO A 1 175 ? -17.970 49.894 18.550 1.00 68.38 175 PRO A O 1
#

Nearest PDB structures (foldseek):
  3r0a-assembly1_A  TM=7.941E-01  e=1.104E-07  Methanosarcina mazei
  6cmv-assembly3_F  TM=7.444E-01  e=6.755E-06  Sulfolobus acidocaldarius
  6eu2-assembly1_O  TM=7.549E-01  e=3.133E-03  Saccharomyces cerevisiae S288C
  5jbr-assembly1_B  TM=6.508E-01  e=3.542E-03  Beutenbergia cavernae DSM 12333
  2fbh-assembly1_A  TM=5.356E-01  e=1.410E-03  Pseudomonas aeruginosa

Mean predicted aligned error: 18.45 Å

Organism: NCBI:txid358396

Sequence (175 aa):
MADQLQGEMACEGLLECIHGLKGLDRDCFRALVEADDPLTIDEVADRVGRERSTAYRSVQRLLQSGIVRKTQVNYDQGGYYHVYSPADPSQVAADMQRKLNDWYAKMAQLVREFEDKYGDADGIEATRKRTETGTGTGTEAGTDVNVNANTDTDTDTDTDTDTDTDTDTDTDRNP

Foldseek 3Di:
DCVVVPPDPDVLVVCCVQLVADPLLSLLQVQQVPDPDFAALVSSCVSSVHDSVVSVVSVVSCVVLVQKDWDWDADPVGDIGITIHGDDPVVNVVVSVVVVVVVVVVVVVVVVVVCVVCVCPPVPDDPPDPDDDDDDDDDDDDDDDDDDDDDDDDDDDDDDDDDDDPDPPPPDDDD

InterPro domains:
  IPR002831 Transcription regulator TrmB, N-terminal [PF01978] (15-89)
  IPR036388 Winged helix-like DNA-binding domain superfamily [G3DSA:1.10.10.10] (2-119)
  IPR036390 Winged helix DNA-binding domain superfamily [SSF46785] (17-119)

pLDDT: mean 70.9, std 20.21, range [31.91, 95.44]

Solvent-accessible surface area (backbone atoms only — not comparable to full-atom values): 11411 Å² total; per-residue (Å²): 128,71,68,76,73,68,73,56,91,42,75,69,50,48,45,31,72,78,61,69,48,50,75,66,33,52,47,49,50,48,57,36,64,76,37,96,61,69,38,36,54,61,60,44,6,60,75,64,72,47,57,48,75,60,33,41,59,31,53,53,49,38,40,76,64,53,52,29,43,79,46,82,48,71,48,97,84,67,59,74,48,61,29,31,33,60,40,58,66,69,62,40,51,52,51,52,53,50,54,51,52,55,49,50,54,52,52,54,49,53,51,51,54,47,45,70,72,58,62,69,75,77,73,86,79,84,89,80,86,88,76,90,82,84,91,86,89,82,89,84,85,83,83,91,85,80,88,89,88,82,81,87,78,88,77,88,75,90,74,91,73,90,74,88,75,87,77,84,78,82,85,76,81,86,135